Protein AF-A0A528D782-F1 (afdb_monomer)

Structure (mmCIF, N/CA/C/O backbone):
data_AF-A0A528D782-F1
#
_entry.id   AF-A0A528D782-F1
#
loop_
_atom_site.group_PDB
_atom_site.id
_atom_site.type_symbol
_atom_site.label_atom_id
_atom_site.label_alt_id
_atom_site.label_comp_id
_atom_site.label_asym_id
_atom_site.label_entity_id
_atom_site.label_seq_id
_atom_site.pdbx_PDB_ins_code
_atom_site.Cartn_x
_atom_site.Cartn_y
_atom_site.Cartn_z
_atom_site.occupancy
_atom_site.B_iso_or_equiv
_atom_site.auth_seq_id
_atom_site.auth_comp_id
_atom_site.auth_asym_id
_atom_site.auth_atom_id
_atom_site.pdbx_PDB_model_num
ATOM 1 N N . ARG A 1 1 ? 15.163 6.929 3.001 1.00 56.41 1 ARG A N 1
ATOM 2 C CA . ARG A 1 1 ? 14.907 7.173 1.554 1.00 56.41 1 ARG A CA 1
ATOM 3 C C . ARG A 1 1 ? 15.315 6.020 0.615 1.00 56.41 1 ARG A C 1
ATOM 5 O O . ARG A 1 1 ? 14.893 6.046 -0.530 1.00 56.41 1 ARG A O 1
ATOM 12 N N . ALA A 1 2 ? 16.060 4.997 1.057 1.00 74.81 2 ALA A N 1
ATOM 13 C CA . ALA A 1 2 ? 16.646 3.986 0.160 1.00 74.81 2 ALA A CA 1
ATOM 14 C C . ALA A 1 2 ? 15.655 3.065 -0.593 1.00 74.81 2 ALA A C 1
ATOM 16 O O . ALA A 1 2 ? 16.030 2.490 -1.608 1.00 74.81 2 ALA A O 1
ATOM 17 N N . ILE A 1 3 ? 14.412 2.897 -0.120 1.00 89.00 3 ILE A N 1
ATOM 18 C CA . ILE A 1 3 ? 13.499 1.896 -0.697 1.00 89.00 3 ILE A CA 1
ATOM 19 C C . ILE A 1 3 ? 12.730 2.369 -1.936 1.00 89.00 3 ILE A C 1
ATOM 21 O O . ILE A 1 3 ? 12.459 1.544 -2.796 1.00 89.00 3 ILE A O 1
ATOM 25 N N . GLY A 1 4 ? 12.432 3.668 -2.070 1.00 91.25 4 GLY A N 1
ATOM 26 C CA . GLY A 1 4 ? 11.625 4.207 -3.179 1.00 91.25 4 GLY A CA 1
ATOM 27 C C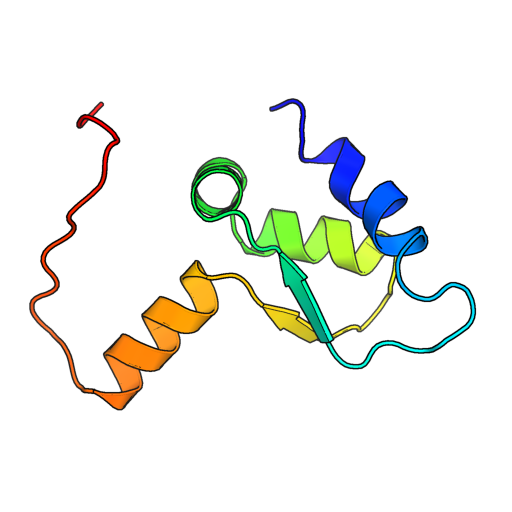 . GLY A 1 4 ? 12.124 3.773 -4.566 1.00 91.25 4 GLY A C 1
ATOM 28 O O . GLY A 1 4 ? 11.389 3.094 -5.279 1.00 91.25 4 GLY A O 1
ATOM 29 N N . PRO A 1 5 ? 13.404 4.022 -4.910 1.00 93.56 5 PRO A N 1
ATOM 30 C CA . PRO A 1 5 ? 13.981 3.597 -6.190 1.00 93.56 5 PRO A CA 1
ATOM 31 C C . PRO A 1 5 ? 14.008 2.076 -6.415 1.00 93.56 5 PRO A C 1
ATOM 33 O O . PRO A 1 5 ? 14.196 1.622 -7.540 1.00 93.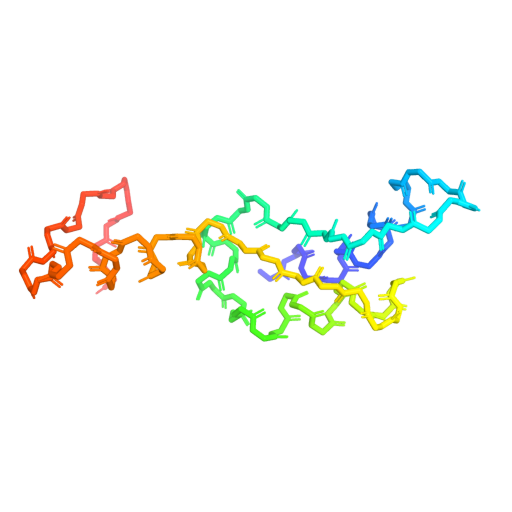56 5 PRO A O 1
ATOM 36 N N . ARG A 1 6 ? 13.839 1.268 -5.358 1.00 95.19 6 ARG A N 1
ATOM 37 C CA . ARG A 1 6 ? 13.824 -0.200 -5.447 1.00 95.19 6 ARG A CA 1
ATOM 38 C C . ARG A 1 6 ? 12.428 -0.773 -5.699 1.00 95.19 6 ARG A C 1
ATOM 40 O O . ARG A 1 6 ? 12.330 -1.967 -5.973 1.00 95.19 6 ARG A O 1
ATOM 47 N N . ILE A 1 7 ? 11.366 0.031 -5.621 1.00 96.56 7 ILE A N 1
ATOM 48 C CA . ILE A 1 7 ? 9.985 -0.449 -5.781 1.00 96.56 7 ILE A CA 1
ATOM 49 C C . ILE A 1 7 ? 9.764 -0.962 -7.207 1.00 96.56 7 ILE A C 1
ATOM 51 O O . ILE A 1 7 ? 9.503 -2.149 -7.382 1.00 96.56 7 ILE A O 1
ATOM 55 N N . ALA A 1 8 ? 9.950 -0.115 -8.224 1.00 96.88 8 ALA A N 1
ATOM 56 C CA . ALA A 1 8 ? 9.756 -0.491 -9.626 1.00 96.88 8 ALA A CA 1
ATOM 57 C C . ALA A 1 8 ? 10.533 -1.761 -10.053 1.00 96.88 8 ALA A C 1
ATOM 59 O O . ALA A 1 8 ? 9.903 -2.700 -10.547 1.00 96.88 8 ALA A O 1
ATOM 60 N N . PRO A 1 9 ? 11.860 -1.881 -9.825 1.00 96.94 9 PRO A N 1
ATOM 61 C CA . PRO A 1 9 ? 12.584 -3.089 -10.220 1.00 96.94 9 PRO A CA 1
ATOM 62 C C . PRO A 1 9 ? 12.109 -4.338 -9.468 1.00 96.94 9 PRO A C 1
ATOM 64 O O . PRO A 1 9 ? 12.125 -5.418 -10.045 1.00 96.94 9 PRO A O 1
ATOM 67 N N . THR A 1 10 ? 11.640 -4.210 -8.222 1.00 96.69 10 THR A N 1
ATOM 68 C CA . THR A 1 10 ? 11.095 -5.350 -7.464 1.00 96.69 10 THR A CA 1
ATOM 69 C C . THR A 1 10 ? 9.737 -5.790 -8.011 1.00 96.69 10 THR A C 1
ATOM 71 O O . THR A 1 10 ? 9.488 -6.985 -8.138 1.00 96.69 10 THR A O 1
ATOM 74 N N . VAL A 1 11 ? 8.870 -4.847 -8.392 1.00 97.06 11 VAL A N 1
ATOM 75 C CA . VAL A 1 11 ? 7.555 -5.153 -8.983 1.00 97.06 11 VAL A CA 1
ATOM 76 C C . VAL A 1 11 ? 7.696 -5.932 -10.299 1.00 97.06 11 VAL A C 1
ATOM 78 O O . VAL A 1 11 ? 6.896 -6.828 -10.566 1.00 97.06 11 VAL A O 1
ATOM 81 N N . ASN A 1 12 ? 8.738 -5.667 -11.093 1.00 96.38 12 ASN A N 1
ATOM 82 C CA . ASN A 1 12 ? 9.023 -6.427 -12.319 1.00 96.38 12 ASN A CA 1
ATOM 83 C C . ASN A 1 12 ? 9.356 -7.907 -12.072 1.00 96.38 12 ASN A C 1
ATOM 85 O O . ASN A 1 12 ? 9.204 -8.719 -12.981 1.00 96.38 12 ASN A O 1
ATOM 89 N N . LEU A 1 13 ? 9.785 -8.269 -10.859 1.00 96.69 13 LEU A N 1
ATOM 90 C CA . LEU A 1 13 ? 10.081 -9.659 -10.498 1.00 96.69 13 LEU A CA 1
ATOM 91 C C . LEU A 1 13 ? 8.814 -10.462 -10.170 1.00 96.69 13 LEU A C 1
ATOM 93 O O . LEU A 1 13 ? 8.850 -11.691 -10.167 1.00 96.69 13 LEU A O 1
ATOM 97 N N . ILE A 1 14 ? 7.697 -9.789 -9.883 1.00 96.31 14 ILE A N 1
ATOM 98 C CA . ILE A 1 14 ? 6.436 -10.442 -9.522 1.00 96.31 14 ILE A CA 1
ATOM 99 C C . ILE A 1 14 ? 5.742 -10.895 -10.805 1.00 96.31 14 ILE A C 1
ATOM 101 O O . ILE A 1 14 ? 5.310 -10.050 -11.587 1.00 96.31 14 ILE A O 1
ATOM 105 N N . LEU A 1 15 ? 5.626 -12.216 -10.998 1.00 94.81 15 LEU A N 1
ATOM 106 C CA . LEU A 1 15 ? 4.962 -12.860 -12.142 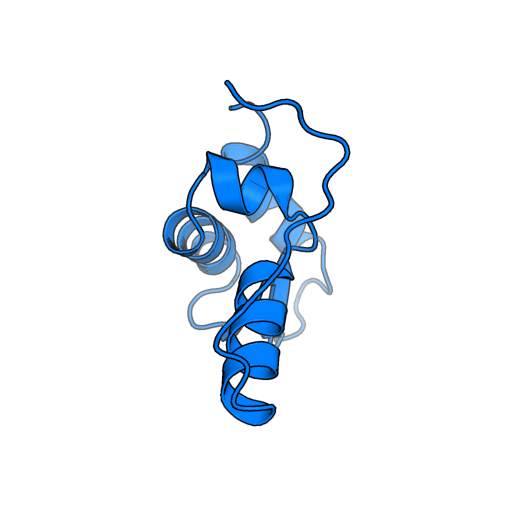1.00 94.81 15 LEU A CA 1
ATOM 107 C C . LEU A 1 15 ? 5.347 -12.206 -13.487 1.00 94.81 15 LEU A C 1
ATOM 109 O O . LEU A 1 15 ? 4.532 -11.518 -14.119 1.00 94.81 15 LEU A O 1
ATOM 113 N N . PRO A 1 16 ? 6.611 -12.356 -13.923 1.00 92.12 16 PRO A N 1
ATOM 114 C CA . PRO A 1 16 ? 7.064 -11.763 -15.174 1.00 92.12 16 PRO A CA 1
ATOM 115 C C . PRO A 1 16 ? 6.216 -12.281 -16.343 1.00 92.12 16 PRO A C 1
ATOM 117 O O . PRO A 1 16 ? 5.837 -13.449 -16.377 1.00 92.12 16 PRO A O 1
ATOM 120 N N . SER A 1 17 ? 5.899 -11.392 -17.286 1.00 87.81 17 SER A N 1
ATOM 121 C CA . SER A 1 17 ? 5.083 -11.677 -18.483 1.00 87.81 17 SER A CA 1
ATOM 122 C C . SER A 1 17 ? 3.606 -12.010 -18.243 1.00 87.81 17 SER A C 1
ATOM 124 O O . SER A 1 17 ? 2.869 -12.192 -19.208 1.00 87.81 17 SER A O 1
ATOM 126 N N . ILE A 1 18 ? 3.148 -12.039 -16.991 1.00 94.12 18 ILE A N 1
ATOM 127 C CA . ILE A 1 18 ? 1.734 -12.218 -16.647 1.00 94.12 18 ILE A CA 1
ATOM 128 C C . ILE A 1 18 ? 1.159 -10.854 -16.232 1.00 94.12 18 ILE A C 1
ATOM 130 O O . ILE A 1 18 ? 1.832 -10.102 -15.509 1.00 94.12 18 ILE A O 1
ATOM 134 N N . PRO A 1 19 ? -0.044 -10.481 -16.713 1.00 91.44 19 PRO A N 1
ATOM 135 C CA . PRO A 1 19 ? -0.725 -9.285 -16.240 1.00 91.44 19 PRO A CA 1
ATOM 136 C C . PRO A 1 19 ? -1.125 -9.450 -14.769 1.00 91.44 19 PRO A C 1
ATOM 138 O O . PRO A 1 19 ? -1.604 -10.501 -14.355 1.00 91.44 19 PRO A O 1
ATOM 141 N N . LEU A 1 20 ? -0.911 -8.397 -13.983 1.00 96.06 20 LEU A N 1
ATOM 142 C CA . LEU A 1 20 ? -1.379 -8.304 -12.604 1.00 96.06 20 LEU A CA 1
ATOM 143 C C . LEU A 1 20 ? -2.569 -7.354 -12.573 1.00 96.06 20 LEU A C 1
ATOM 145 O O . LEU A 1 20 ? -2.467 -6.252 -13.111 1.00 96.06 20 LEU A O 1
ATOM 149 N N . ASP A 1 21 ? -3.651 -7.745 -11.906 1.00 96.56 21 ASP A N 1
ATOM 150 C CA . ASP A 1 21 ? -4.800 -6.857 -11.700 1.00 96.56 21 ASP A CA 1
ATOM 151 C C . ASP A 1 21 ? -4.498 -5.802 -10.627 1.00 96.56 21 ASP A C 1
ATOM 153 O O . ASP A 1 21 ? -4.845 -4.628 -10.76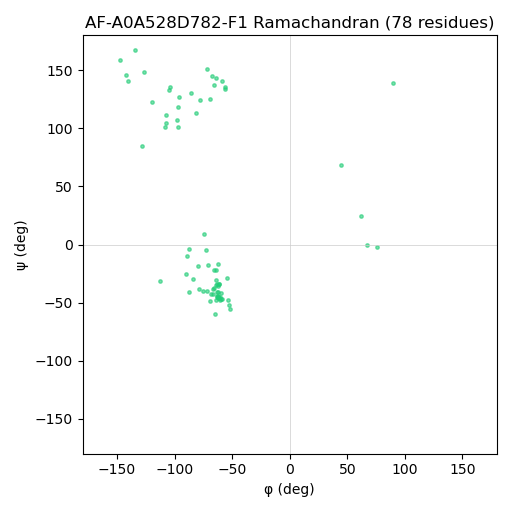5 1.00 96.56 21 ASP A O 1
ATOM 157 N N . VAL A 1 22 ? -3.815 -6.221 -9.553 1.00 97.50 22 VAL A N 1
ATOM 158 C CA . VAL A 1 22 ? -3.523 -5.389 -8.380 1.00 97.50 22 VAL A CA 1
ATOM 159 C C . VAL A 1 22 ? -2.113 -5.656 -7.857 1.00 97.50 22 VAL A C 1
ATOM 161 O O . VAL A 1 22 ? -1.676 -6.804 -7.774 1.00 97.50 22 VAL A O 1
ATOM 164 N N . VAL A 1 23 ? -1.419 -4.601 -7.426 1.00 97.69 23 VAL A N 1
ATOM 165 C CA . VAL A 1 23 ? -0.154 -4.693 -6.683 1.00 97.69 23 VAL A CA 1
ATOM 166 C C . VAL A 1 23 ? -0.305 -4.039 -5.311 1.00 97.69 23 VAL A C 1
ATOM 168 O O . VAL A 1 23 ? -0.621 -2.855 -5.188 1.00 97.69 23 VAL A O 1
ATOM 171 N N . GLY A 1 24 ? -0.048 -4.819 -4.260 1.00 97.12 24 GLY A N 1
ATOM 172 C CA . GLY A 1 24 ? -0.020 -4.340 -2.881 1.00 97.12 24 GLY A CA 1
ATOM 173 C C . GLY A 1 24 ? 1.396 -4.001 -2.419 1.00 97.12 24 GLY A C 1
ATOM 174 O O . GLY A 1 24 ? 2.281 -4.855 -2.477 1.00 97.12 24 GLY A O 1
ATOM 175 N N . PHE A 1 25 ? 1.620 -2.793 -1.899 1.00 96.75 25 PHE A N 1
ATOM 176 C CA . PHE A 1 25 ? 2.870 -2.455 -1.211 1.00 96.75 25 PHE A CA 1
ATOM 177 C C . PHE A 1 25 ? 2.699 -2.602 0.303 1.00 96.75 25 PHE A C 1
ATOM 179 O O . PHE A 1 25 ? 2.129 -1.744 0.973 1.00 96.75 25 PHE A O 1
ATOM 186 N N . GLY A 1 26 ? 3.200 -3.713 0.848 1.00 95.00 26 GLY A N 1
ATOM 187 C CA . GLY A 1 26 ? 2.930 -4.157 2.221 1.00 95.00 26 GLY A CA 1
ATOM 188 C C . GLY A 1 26 ? 3.638 -3.399 3.351 1.00 95.00 26 GLY A C 1
ATOM 189 O O . GLY A 1 26 ? 3.601 -3.858 4.488 1.00 95.00 26 GLY A O 1
ATOM 190 N N . CYS A 1 27 ? 4.311 -2.276 3.088 1.00 91.94 27 CYS A N 1
ATOM 191 C CA . CYS A 1 27 ? 5.084 -1.568 4.111 1.00 91.94 27 CYS A CA 1
ATOM 192 C C . CYS A 1 27 ? 4.398 -0.267 4.550 1.00 91.94 27 CYS A C 1
ATOM 194 O O . CYS A 1 27 ? 4.473 0.750 3.857 1.00 91.94 27 CYS A O 1
ATOM 196 N N . THR A 1 28 ? 3.782 -0.270 5.737 1.00 89.81 28 THR A N 1
ATOM 197 C CA . THR A 1 28 ? 3.097 0.903 6.310 1.00 89.81 28 THR A CA 1
ATOM 198 C C . THR A 1 28 ? 4.049 2.075 6.552 1.00 89.81 28 THR A C 1
ATOM 200 O O . THR A 1 28 ? 3.752 3.200 6.167 1.00 89.81 28 THR A O 1
ATOM 203 N N . SER A 1 29 ? 5.221 1.829 7.145 1.00 88.75 29 SER A N 1
ATOM 204 C CA . SER A 1 29 ? 6.175 2.887 7.510 1.00 88.75 29 SER A CA 1
ATOM 205 C C . SER A 1 29 ? 6.810 3.556 6.293 1.00 88.75 29 SER A C 1
ATOM 207 O O . SER A 1 29 ? 6.900 4.783 6.236 1.00 88.75 29 SER A O 1
ATOM 209 N N . ALA A 1 30 ? 7.193 2.774 5.280 1.00 89.19 30 ALA A N 1
ATOM 210 C CA . ALA A 1 30 ? 7.688 3.327 4.025 1.00 89.19 30 ALA A CA 1
ATOM 211 C C . ALA A 1 30 ? 6.585 4.079 3.270 1.00 89.19 30 ALA A C 1
ATOM 213 O O . ALA A 1 30 ? 6.867 5.148 2.741 1.00 89.19 30 ALA A O 1
ATOM 214 N N . THR A 1 31 ? 5.342 3.582 3.281 1.00 90.44 31 THR A N 1
ATOM 215 C CA . THR A 1 31 ? 4.190 4.294 2.695 1.00 90.44 31 THR A CA 1
ATOM 216 C C . THR A 1 31 ? 3.971 5.642 3.374 1.00 90.44 31 THR A C 1
ATOM 218 O O . THR A 1 31 ? 3.877 6.655 2.693 1.00 90.44 31 THR A O 1
ATOM 221 N N . MET A 1 32 ? 3.972 5.681 4.709 1.00 88.25 32 MET A N 1
ATOM 222 C CA . MET A 1 32 ? 3.814 6.924 5.472 1.00 88.25 32 MET A CA 1
ATOM 223 C C . MET A 1 32 ? 4.968 7.908 5.246 1.00 88.25 32 MET A C 1
ATOM 225 O O . MET A 1 32 ? 4.751 9.113 5.202 1.00 88.25 32 MET A O 1
ATOM 229 N N . THR A 1 33 ? 6.193 7.405 5.062 1.00 89.69 33 THR A N 1
ATOM 230 C CA . THR A 1 33 ? 7.383 8.248 4.852 1.00 89.69 33 THR A CA 1
ATOM 231 C C . THR A 1 33 ? 7.496 8.777 3.420 1.00 89.69 33 THR A C 1
ATOM 233 O O . THR A 1 33 ? 7.976 9.887 3.205 1.00 89.69 33 THR A O 1
ATOM 236 N N . LEU A 1 34 ? 7.139 7.964 2.422 1.00 91.19 34 LEU A N 1
ATOM 237 C CA . LEU A 1 34 ? 7.265 8.310 1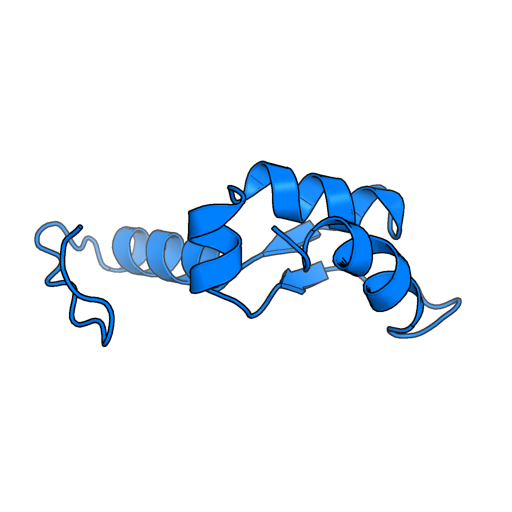.002 1.00 91.19 34 LEU A CA 1
ATOM 238 C C . LEU A 1 34 ? 6.014 9.003 0.453 1.00 91.19 34 LEU A C 1
ATOM 240 O O . LEU A 1 34 ? 6.118 9.747 -0.517 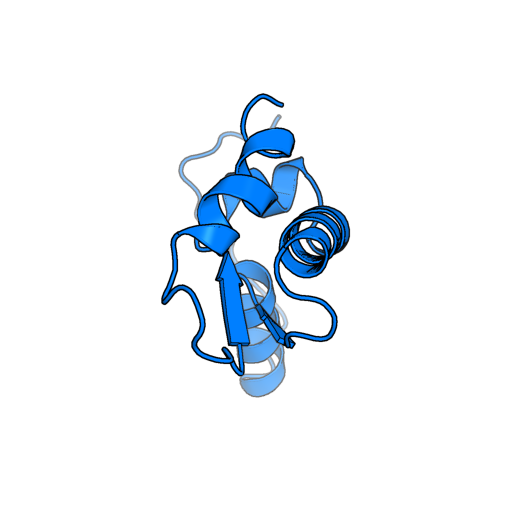1.00 91.19 34 LEU A O 1
ATOM 244 N N . GLY A 1 35 ? 4.858 8.760 1.069 1.00 92.06 35 GLY A N 1
ATOM 245 C CA . GLY A 1 35 ? 3.548 9.097 0.532 1.00 92.06 35 GLY A CA 1
ATOM 246 C C . GLY A 1 35 ? 2.980 7.959 -0.319 1.00 92.06 35 GLY A C 1
ATOM 247 O O . GLY A 1 35 ? 3.685 7.335 -1.113 1.00 92.06 35 GLY A O 1
ATOM 248 N N . GLU A 1 36 ? 1.682 7.701 -0.162 1.00 93.69 36 GLU A N 1
ATOM 249 C CA . GLU A 1 36 ? 0.982 6.611 -0.852 1.00 93.69 36 GLU A CA 1
ATOM 250 C C . GLU A 1 36 ? 0.992 6.788 -2.378 1.00 93.69 36 GLU A C 1
ATOM 252 O O . GLU A 1 36 ? 1.380 5.874 -3.104 1.00 93.69 36 GLU A O 1
ATOM 257 N N . GLU A 1 37 ? 0.708 7.996 -2.869 1.00 94.56 37 GLU A N 1
ATOM 258 C CA . GLU A 1 37 ? 0.768 8.290 -4.306 1.00 94.56 37 GLU A CA 1
ATOM 259 C C . GLU A 1 37 ? 2.175 8.138 -4.892 1.00 94.56 37 GLU A C 1
ATOM 261 O O . GLU A 1 37 ? 2.329 7.673 -6.020 1.00 94.56 37 GLU A O 1
ATOM 266 N N . ALA A 1 38 ? 3.223 8.459 -4.126 1.00 95.44 38 ALA A N 1
ATOM 267 C CA . ALA A 1 38 ? 4.596 8.256 -4.579 1.00 95.44 38 ALA A CA 1
ATOM 268 C C . ALA A 1 38 ? 4.913 6.760 -4.721 1.00 95.44 38 ALA A C 1
ATOM 270 O O . ALA A 1 38 ? 5.489 6.342 -5.724 1.00 95.44 38 ALA A O 1
ATOM 271 N N . VAL A 1 39 ? 4.488 5.937 -3.756 1.00 96.19 39 VAL A N 1
ATOM 272 C CA . VAL A 1 39 ? 4.603 4.473 -3.845 1.00 96.19 39 VAL A CA 1
ATOM 273 C C . VAL A 1 39 ? 3.852 3.948 -5.070 1.00 96.19 39 VAL A C 1
ATOM 275 O O . VAL A 1 39 ? 4.403 3.159 -5.839 1.00 96.19 39 VAL A O 1
ATOM 278 N N . PHE A 1 40 ? 2.620 4.403 -5.295 1.00 97.25 40 PHE A N 1
ATOM 279 C CA . PHE A 1 40 ? 1.814 3.971 -6.436 1.00 97.25 40 PHE A CA 1
ATOM 280 C C . PHE A 1 40 ? 2.402 4.404 -7.776 1.00 97.25 40 PHE A C 1
ATOM 282 O O . PHE A 1 40 ? 2.374 3.625 -8.731 1.00 97.25 40 PHE A O 1
ATOM 289 N N . ALA A 1 41 ? 2.977 5.602 -7.848 1.00 97.12 41 ALA A N 1
ATOM 290 C CA . ALA A 1 41 ? 3.698 6.060 -9.025 1.00 97.12 41 ALA A CA 1
ATOM 291 C C . ALA A 1 41 ? 4.893 5.146 -9.331 1.00 97.12 41 ALA A C 1
ATOM 293 O O . ALA A 1 41 ? 5.050 4.726 -10.476 1.00 97.12 41 ALA A O 1
ATOM 294 N N . GLU A 1 42 ? 5.694 4.765 -8.328 1.00 97.19 42 GLU A N 1
ATOM 295 C CA . GLU A 1 42 ? 6.806 3.825 -8.531 1.00 97.19 42 GLU A CA 1
ATOM 296 C C . GLU A 1 42 ? 6.334 2.441 -8.999 1.00 97.19 42 GLU A C 1
ATOM 298 O O . GLU A 1 42 ? 6.938 1.862 -9.900 1.00 97.19 42 GLU A O 1
ATOM 303 N N . ILE A 1 43 ? 5.235 1.918 -8.446 1.00 97.56 43 ILE A N 1
ATOM 304 C CA . ILE A 1 43 ? 4.642 0.651 -8.909 1.00 97.56 43 ILE A CA 1
ATOM 305 C C . ILE A 1 43 ? 4.242 0.756 -10.385 1.00 97.56 43 ILE A C 1
ATOM 307 O O . ILE A 1 43 ? 4.570 -0.121 -11.188 1.00 97.56 43 ILE A O 1
ATOM 311 N N . ARG A 1 44 ? 3.570 1.847 -10.765 1.00 97.44 44 ARG A N 1
ATOM 312 C CA . ARG A 1 44 ? 3.055 2.042 -12.127 1.00 97.44 44 ARG A CA 1
ATOM 313 C C . ARG A 1 44 ? 4.143 2.302 -13.166 1.00 97.44 44 ARG A C 1
ATOM 315 O O . ARG A 1 44 ? 3.887 2.086 -14.346 1.00 97.44 44 ARG A O 1
ATOM 322 N N . LYS A 1 45 ? 5.363 2.676 -12.761 1.00 96.75 45 LYS A N 1
ATOM 323 C CA . LYS A 1 45 ? 6.528 2.671 -13.669 1.00 96.75 45 LYS A CA 1
ATOM 324 C C . LYS A 1 45 ? 6.854 1.265 -14.176 1.00 96.75 45 LYS A C 1
ATOM 326 O O . LYS A 1 45 ? 7.289 1.120 -15.311 1.00 96.75 45 LYS A O 1
ATOM 331 N N . ALA A 1 46 ? 6.663 0.246 -13.337 1.00 95.88 46 ALA A N 1
ATOM 332 C CA . ALA A 1 46 ? 6.901 -1.155 -13.681 1.00 95.88 46 ALA A CA 1
ATOM 333 C C . ALA A 1 46 ? 5.676 -1.812 -14.331 1.00 95.88 46 ALA A C 1
ATOM 335 O O . ALA A 1 46 ? 5.801 -2.563 -15.295 1.00 95.88 46 ALA A O 1
ATOM 336 N N . ARG A 1 47 ? 4.477 -1.518 -13.816 1.00 96.19 47 ARG A N 1
ATOM 337 C CA . ARG A 1 47 ? 3.207 -2.070 -14.309 1.00 96.19 47 ARG A CA 1
ATOM 338 C C . ARG A 1 47 ? 2.216 -0.931 -14.587 1.00 96.19 47 ARG A C 1
ATOM 340 O O . ARG A 1 47 ? 1.429 -0.583 -13.705 1.00 96.19 47 ARG A O 1
ATOM 347 N N . PRO A 1 48 ? 2.261 -0.306 -15.778 1.00 95.69 48 PRO A N 1
ATOM 348 C CA . PRO A 1 48 ? 1.373 0.804 -16.115 1.00 95.69 48 PRO A CA 1
ATOM 349 C C . PRO A 1 48 ? -0.105 0.427 -15.970 1.00 95.69 48 PRO A C 1
ATOM 351 O O . PRO A 1 48 ? -0.521 -0.645 -16.396 1.00 95.69 48 PRO A O 1
ATOM 354 N N . GLY A 1 49 ? -0.899 1.311 -15.360 1.00 93.94 49 GLY A N 1
ATOM 355 C CA . GLY A 1 49 ? -2.349 1.132 -15.214 1.00 93.94 49 GLY A CA 1
ATOM 356 C C . GLY A 1 49 ? -2.802 0.121 -14.154 1.00 93.94 49 GLY A C 1
ATOM 357 O O . GLY A 1 49 ? -4.004 0.004 -13.937 1.00 93.94 49 GLY A O 1
ATOM 358 N N . VAL A 1 50 ? -1.884 -0.569 -13.465 1.00 97.62 50 VAL A N 1
ATOM 359 C CA . VAL A 1 50 ? -2.259 -1.533 -12.421 1.00 97.62 50 VAL A CA 1
ATOM 360 C C . VAL A 1 50 ? -2.957 -0.843 -11.246 1.00 97.62 50 VAL A C 1
ATOM 362 O O . VAL A 1 50 ? -2.589 0.276 -10.849 1.00 97.62 50 VAL A O 1
ATOM 365 N N . ALA A 1 51 ? -3.955 -1.513 -10.669 1.00 98.00 51 ALA A N 1
ATOM 366 C CA . ALA A 1 51 ? -4.533 -1.064 -9.414 1.00 98.00 51 ALA A CA 1
ATOM 367 C C . ALA A 1 51 ? -3.499 -1.222 -8.290 1.00 98.00 51 ALA A C 1
ATOM 369 O O . ALA A 1 51 ? -2.706 -2.165 -8.273 1.00 98.00 51 ALA A O 1
ATOM 370 N N . CYS A 1 52 ? -3.507 -0.298 -7.334 1.00 97.62 52 CYS A N 1
ATOM 371 C CA . CYS A 1 52 ? -2.544 -0.301 -6.240 1.00 97.62 52 CYS A CA 1
ATOM 372 C C . CYS A 1 52 ? -3.261 -0.243 -4.896 1.00 97.62 52 CYS A C 1
ATOM 374 O O . CYS A 1 52 ? -4.322 0.367 -4.772 1.00 97.62 52 CYS A O 1
ATOM 376 N N . THR A 1 53 ? -2.661 -0.857 -3.881 1.00 97.69 53 THR A N 1
ATOM 377 C CA . THR A 1 53 ? -3.128 -0.747 -2.497 1.00 97.69 53 THR A CA 1
ATOM 378 C C . THR A 1 53 ? -1.956 -0.811 -1.520 1.00 97.69 53 THR A C 1
ATOM 380 O O . THR A 1 53 ? -0.875 -1.309 -1.849 1.00 97.69 53 THR A O 1
ATOM 383 N N . THR A 1 54 ? -2.154 -0.305 -0.310 1.00 96.81 54 THR A N 1
ATOM 384 C CA . THR A 1 54 ? -1.232 -0.445 0.822 1.00 96.81 54 THR A CA 1
ATOM 385 C C . THR A 1 54 ? -2.021 -0.823 2.082 1.00 96.81 54 THR A C 1
ATOM 387 O O . THR A 1 54 ? -3.248 -0.671 2.116 1.00 96.81 54 THR A O 1
ATOM 390 N N . PRO A 1 55 ? -1.356 -1.254 3.171 1.00 95.31 55 PRO A N 1
ATOM 391 C CA . PRO A 1 55 ? -2.009 -1.373 4.473 1.00 95.31 55 PRO A CA 1
ATOM 392 C C . PRO A 1 55 ? -2.696 -0.077 4.933 1.00 95.31 55 PRO A C 1
ATOM 394 O O . PRO A 1 55 ? -3.697 -0.141 5.641 1.00 95.31 55 PRO A O 1
ATOM 397 N N . VAL A 1 56 ? -2.200 1.095 4.511 1.00 93.44 56 VAL A N 1
ATOM 398 C CA . VAL A 1 56 ? -2.814 2.398 4.809 1.00 93.44 56 VAL A CA 1
ATOM 399 C C . VAL A 1 56 ? -4.135 2.546 4.059 1.00 93.44 56 VAL A C 1
ATOM 401 O O . VAL A 1 56 ? -5.151 2.841 4.689 1.00 93.44 56 VAL A O 1
ATOM 404 N N . THR A 1 57 ? -4.152 2.257 2.752 1.00 95.81 57 THR A N 1
ATOM 405 C CA . THR A 1 57 ? -5.382 2.235 1.944 1.00 95.81 57 THR A CA 1
ATOM 406 C C . THR A 1 57 ? -6.429 1.317 2.577 1.00 95.81 57 THR A C 1
ATOM 408 O O . THR A 1 57 ? -7.583 1.708 2.753 1.00 95.81 57 THR A O 1
ATOM 411 N N . GLY A 1 58 ? -6.012 0.105 2.966 1.00 95.75 58 GLY A N 1
ATOM 412 C CA . GLY A 1 58 ? -6.879 -0.888 3.597 1.00 95.75 58 GLY A CA 1
ATOM 413 C C . GLY A 1 58 ? -7.434 -0.424 4.944 1.00 95.75 58 GLY A C 1
ATOM 414 O O . GLY A 1 58 ? -8.637 -0.528 5.176 1.00 95.75 58 GLY A O 1
ATOM 415 N N . ALA A 1 59 ? -6.591 0.148 5.809 1.00 94.50 59 ALA A N 1
ATOM 416 C CA . ALA A 1 59 ? -7.020 0.675 7.104 1.00 94.50 59 ALA A CA 1
ATOM 417 C C . ALA A 1 59 ? -8.039 1.814 6.948 1.00 94.50 59 ALA A C 1
ATOM 419 O O . ALA A 1 59 ? -9.085 1.799 7.593 1.00 94.50 59 ALA A O 1
ATOM 420 N N . LEU A 1 60 ? -7.785 2.767 6.044 1.00 94.19 60 LEU A N 1
ATOM 421 C CA . LEU A 1 60 ? -8.708 3.874 5.773 1.00 94.19 60 LEU A CA 1
ATOM 422 C C . LEU A 1 60 ? -10.050 3.384 5.215 1.00 94.19 60 LEU A C 1
ATOM 424 O O . LEU A 1 60 ? -11.102 3.888 5.619 1.00 94.19 60 LEU A O 1
ATOM 428 N N . ALA A 1 61 ? -10.031 2.399 4.313 1.00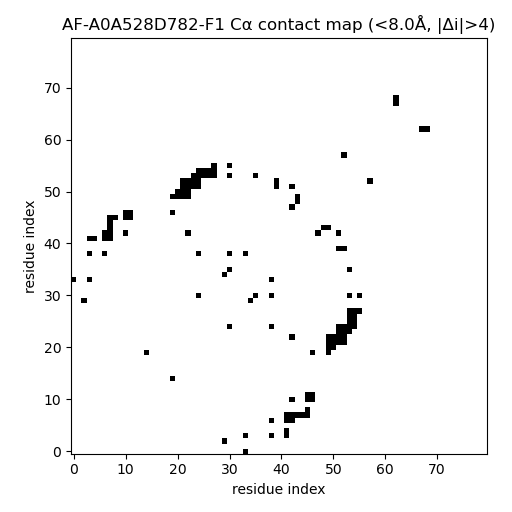 97.06 61 ALA A N 1
ATOM 429 C CA . ALA A 1 61 ? -11.246 1.774 3.802 1.00 97.06 61 ALA A CA 1
ATOM 430 C C . ALA A 1 61 ? -12.031 1.073 4.924 1.00 97.06 61 ALA A C 1
ATOM 432 O O . ALA A 1 61 ? -13.242 1.268 5.036 1.00 97.06 61 ALA A O 1
ATOM 433 N N . ALA A 1 62 ? -11.344 0.335 5.801 1.00 97.69 62 ALA A N 1
ATOM 434 C CA . ALA A 1 62 ? -11.957 -0.335 6.944 1.00 97.69 62 ALA A CA 1
ATOM 435 C C . ALA A 1 62 ? -12.577 0.661 7.934 1.00 97.69 62 ALA A C 1
ATOM 437 O O . ALA A 1 62 ? -13.719 0.480 8.348 1.00 97.69 62 ALA A O 1
ATOM 438 N N . PHE A 1 63 ? -11.883 1.753 8.270 1.00 97.44 63 PHE A N 1
ATOM 439 C CA . PHE A 1 63 ? -12.429 2.784 9.157 1.00 97.44 63 PHE A CA 1
ATOM 440 C C . PHE A 1 63 ? -13.712 3.402 8.602 1.00 97.44 63 PHE A C 1
ATOM 442 O O . PHE A 1 63 ? -14.676 3.576 9.348 1.00 97.44 63 PHE A O 1
ATOM 449 N N . ARG A 1 64 ? -13.756 3.679 7.292 1.00 97.81 64 ARG A N 1
ATOM 450 C CA . ARG A 1 64 ? -14.966 4.184 6.623 1.00 97.81 64 ARG A CA 1
ATOM 451 C C . ARG A 1 64 ? -16.096 3.161 6.661 1.00 97.81 64 ARG A C 1
ATOM 453 O O . ARG A 1 64 ? -17.208 3.521 7.033 1.00 97.81 64 ARG A O 1
ATOM 460 N N . ALA A 1 65 ? -15.807 1.907 6.317 1.00 98.38 65 ALA A N 1
ATOM 461 C CA . ALA A 1 65 ? -16.794 0.829 6.315 1.00 98.38 65 ALA A CA 1
ATOM 462 C C . ALA A 1 65 ? -17.386 0.573 7.712 1.00 98.38 65 ALA A C 1
ATOM 464 O O . ALA A 1 65 ? -18.569 0.274 7.836 1.00 98.38 65 ALA A O 1
ATOM 465 N N . LEU A 1 66 ? -16.578 0.740 8.762 1.00 98.00 66 LEU A N 1
ATOM 466 C CA . LEU A 1 66 ? -16.991 0.574 10.156 1.00 98.00 66 LEU A CA 1
ATOM 467 C C . LEU A 1 66 ? -17.586 1.849 10.778 1.00 98.00 66 LEU A C 1
ATOM 469 O O . LEU A 1 66 ? -17.999 1.824 11.934 1.00 98.00 66 LEU A O 1
ATOM 473 N N . GLY A 1 67 ? -17.602 2.976 10.057 1.00 97.81 67 GLY A N 1
ATOM 474 C CA . GLY A 1 67 ? -18.042 4.265 10.598 1.00 97.81 67 GLY A CA 1
ATOM 475 C C . GLY A 1 67 ? -17.190 4.769 11.772 1.00 97.81 67 GLY A C 1
ATOM 476 O O . GLY A 1 67 ? -17.679 5.539 12.602 1.00 97.81 67 GLY A O 1
ATOM 477 N N . ALA A 1 68 ? -15.931 4.334 11.869 1.00 97.56 68 ALA A N 1
ATOM 478 C CA . ALA A 1 68 ? -15.043 4.662 12.978 1.00 97.56 68 ALA A CA 1
ATOM 479 C C . ALA A 1 68 ? -14.649 6.149 12.949 1.00 97.56 68 ALA A C 1
ATOM 481 O O . ALA A 1 68 ? -14.129 6.646 11.950 1.00 97.56 68 ALA A O 1
ATOM 482 N N . LYS A 1 69 ? -14.883 6.858 14.062 1.00 94.31 69 LYS A N 1
ATOM 483 C CA . LYS A 1 69 ? -14.566 8.294 14.207 1.00 94.31 69 LYS A CA 1
ATOM 484 C C . LYS A 1 69 ? -13.452 8.582 15.214 1.00 94.31 69 LYS A C 1
ATOM 486 O O . LYS A 1 69 ? -12.719 9.547 15.041 1.00 94.31 69 LYS A O 1
ATOM 491 N N . GLY A 1 70 ? -13.323 7.756 16.253 1.00 95.94 70 GLY A N 1
ATOM 492 C CA . GLY A 1 70 ? -12.247 7.833 17.241 1.00 95.94 70 GLY A CA 1
ATOM 493 C C . GLY A 1 70 ? -11.290 6.664 17.056 1.00 95.94 70 GLY A C 1
ATOM 494 O O . GLY A 1 70 ? -11.611 5.548 17.453 1.00 95.94 70 GLY A O 1
ATOM 495 N N . ILE A 1 71 ? -10.144 6.909 16.424 1.00 95.19 71 ILE A N 1
ATOM 496 C CA . ILE A 1 71 ? -9.154 5.871 16.119 1.00 95.19 71 ILE A CA 1
ATOM 49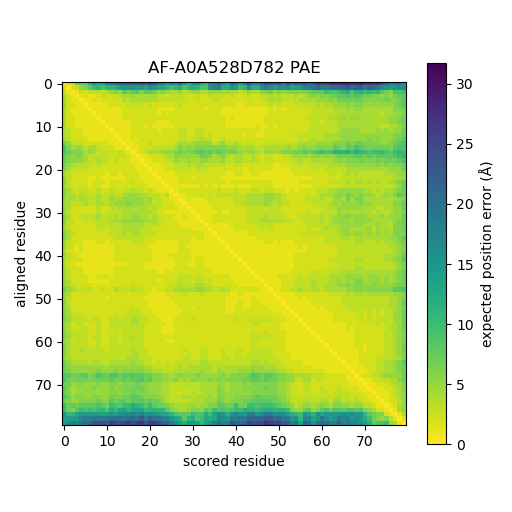7 C C . ILE A 1 71 ? -7.956 6.063 17.049 1.00 95.19 71 ILE A C 1
ATOM 499 O O . ILE A 1 71 ? -7.221 7.041 16.928 1.00 95.19 71 ILE A O 1
ATOM 503 N N . GLY A 1 72 ? -7.759 5.125 17.977 1.00 94.19 72 GLY A N 1
ATOM 504 C CA . GLY A 1 72 ? -6.533 5.044 18.769 1.00 94.19 72 GLY A CA 1
ATOM 505 C C . GLY A 1 72 ? -5.411 4.418 17.943 1.00 94.19 72 GLY A C 1
ATOM 506 O O . GLY A 1 72 ? -5.574 3.314 17.424 1.00 94.19 72 GLY A O 1
ATOM 507 N N . LEU A 1 73 ? -4.278 5.109 17.812 1.00 89.81 73 LEU A N 1
ATOM 508 C CA . LEU A 1 73 ? -3.112 4.602 17.089 1.00 89.81 73 LEU A CA 1
ATOM 509 C C . LEU A 1 73 ? -2.100 4.008 18.073 1.00 89.81 73 LEU A C 1
ATOM 511 O O . LEU A 1 73 ? -1.407 4.743 18.772 1.00 89.81 73 LEU A O 1
ATOM 515 N N . LEU A 1 74 ? -1.991 2.679 18.094 1.00 90.81 74 LEU A N 1
ATOM 516 C CA . LEU A 1 74 ? -0.909 1.977 18.779 1.00 90.81 74 LEU A CA 1
ATOM 517 C C . LEU A 1 74 ? 0.173 1.625 17.760 1.00 90.81 74 LEU A C 1
ATOM 519 O O . LEU A 1 74 ? -0.072 0.898 16.800 1.00 90.81 74 LEU A O 1
ATOM 523 N N . THR A 1 75 ? 1.371 2.154 17.967 1.00 87.25 75 THR A N 1
ATOM 524 C CA . THR A 1 75 ? 2.496 1.987 17.050 1.00 87.25 75 THR A CA 1
ATOM 525 C C . THR A 1 75 ? 3.795 1.825 17.841 1.00 87.25 75 THR A C 1
ATOM 527 O O . THR A 1 75 ? 3.929 2.443 18.896 1.00 87.25 75 THR A O 1
ATOM 530 N N . PRO A 1 76 ? 4.768 1.022 17.363 1.00 86.25 76 PRO A N 1
ATOM 531 C CA . PRO A 1 76 ? 6.092 0.938 17.982 1.00 86.25 76 PRO A CA 1
ATOM 532 C C . PRO A 1 76 ? 6.948 2.193 17.730 1.00 86.25 76 PRO A C 1
ATOM 534 O O . PRO A 1 76 ? 8.070 2.280 18.221 1.00 86.25 76 PRO A O 1
ATOM 537 N N . TYR A 1 77 ? 6.456 3.142 16.927 1.00 81.62 77 TYR A N 1
ATOM 538 C CA . TYR A 1 77 ? 7.143 4.394 16.627 1.00 81.62 77 TYR A CA 1
ATOM 539 C C . TYR A 1 77 ? 6.838 5.452 17.689 1.00 81.62 77 TYR A C 1
ATOM 541 O O . TYR A 1 77 ? 5.678 5.695 18.016 1.00 81.62 77 TYR A O 1
ATOM 549 N N . ALA A 1 78 ? 7.884 6.096 18.205 1.00 76.81 78 ALA A N 1
ATOM 550 C CA . ALA A 1 78 ? 7.739 7.220 19.119 1.00 76.81 78 ALA A CA 1
ATOM 551 C C . ALA A 1 78 ? 7.223 8.470 18.375 1.00 76.81 78 ALA A C 1
ATOM 553 O O . ALA A 1 78 ? 7.509 8.620 17.181 1.00 76.81 78 ALA A O 1
ATOM 554 N N . PRO A 1 79 ? 6.494 9.373 19.059 1.00 71.00 79 PRO A N 1
ATOM 555 C CA . PRO A 1 79 ? 6.226 10.708 18.536 1.00 71.00 79 PRO A CA 1
ATOM 556 C C . PRO A 1 79 ? 7.555 11.400 18.219 1.00 71.00 79 PRO A C 1
ATOM 558 O O . PRO A 1 79 ? 8.489 11.326 19.020 1.00 71.00 79 PRO A O 1
ATOM 561 N N . CYS A 1 80 ? 7.645 12.015 17.042 1.00 57.25 80 CYS A N 1
ATOM 562 C CA . CYS A 1 80 ? 8.765 12.879 16.684 1.00 57.25 80 CYS A CA 1
ATOM 563 C C . CYS A 1 8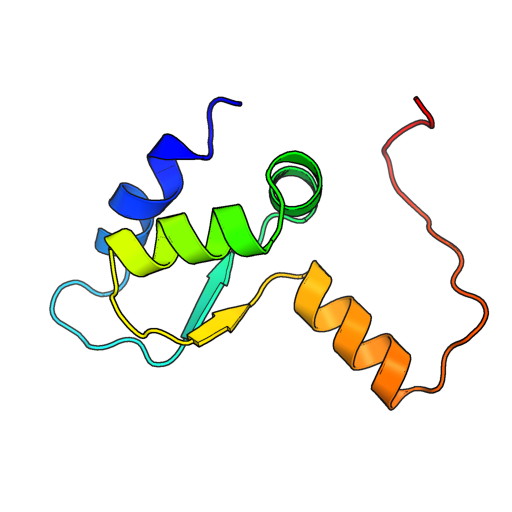0 ? 8.723 14.194 17.464 1.00 57.25 80 CYS A C 1
ATOM 565 O O . CYS A 1 80 ? 7.599 14.715 17.661 1.00 57.25 80 CYS A O 1
#

Solvent-accessible surface area (backbone atoms only — not comparable to full-atom values): 5051 Å² total; per-residue (Å²): 126,82,59,64,83,48,40,23,68,53,54,53,67,58,61,67,99,53,91,64,74,66,49,72,49,86,49,54,68,61,33,71,73,64,32,61,68,53,54,46,51,33,44,33,72,54,43,73,87,46,43,69,47,33,57,58,56,52,50,56,52,49,34,60,77,69,68,62,83,82,82,85,86,87,66,97,68,76,88,130

pLDDT: mean 92.82, std 7.7, range [56.41, 98.38]

Mean predicted aligned error: 3.88 Å

Sequence (80 aa):
RAIGPRIAPTVNLILPSIPLDVVGFGCTSATMTLGEEAVFAEIRKARPGVACTTPVTGALAAFRALGAKGIGLLTPYAPC

Radius of gyration: 14.46 Å; Cα contacts (8 Å, |Δi|>4): 66; chains: 1; bounding box: 35×26×38 Å

Nearest PDB structures (foldseek):
  8fs6-assembly1_E  TM=3.860E-01  e=3.440E+00  Saccharomyces cerevisiae

Secondary structure (DSSP, 8-state):
-TTHHHHHHHHTTSSTTS--SEEE---HHHHHHH-HHHHHHHHHHHSTT-EEE-HHHHHHHHHHHTT--------SSPP-

Foldseek 3Di:
DPCLLVLQVVLCVPPHPDADQEDEDEDPVCCVVCPVVSSVVSNCVNPPPHHYYYVVNVVVVVCVVVVPDDDDDDDPDDDD